Protein AF-A0AA43W5P1-F1 (afdb_monomer)

Organism: NCBI:txid46503

Solvent-accessible surface area (backbone atoms only — not comparable to full-atom values): 4299 Å² total; per-residue (Å²): 93,69,50,97,90,62,58,47,32,45,78,44,83,74,82,64,86,86,50,51,75,63,44,51,49,47,32,51,51,31,36,72,75,73,65,34,25,51,24,32,62,87,79,72,40,50,69,74,55,62,78,61,45,69,56,48,52,60,50,57,55,50,54,61,59,60,72,66,76,78,124

Secondary structure (DSSP, 8-state):
-B-TT--BEEEESS--TTS-HHHHHHHHHHHHHHSSEEEETTT-SB---HHHHHHHHHHHHHHHHHTTS--

Sequence (71 aa):
MKTSYGLEFNTVTEINPQWSNYDKTVAKNHLANVGVIVVDAEYGQPIDNECDLEEIYPMLEKEKTDHSKNE

Mean predicted aligned error: 4.32 Å

pLDDT: mean 91.18, std 13.43, range [42.47, 98.38]

Structure (mmCIF, N/CA/C/O backbone):
data_AF-A0AA43W5P1-F1
#
_entry.id   AF-A0AA43W5P1-F1
#
loop_
_atom_site.group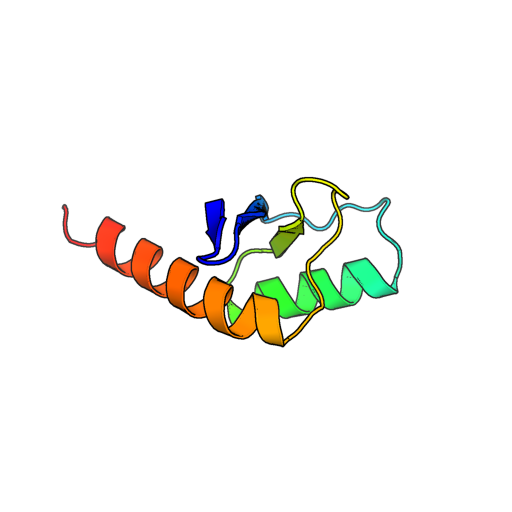_PDB
_atom_site.id
_atom_site.type_symbol
_atom_site.label_atom_id
_atom_site.label_alt_id
_atom_site.label_comp_id
_atom_site.label_asym_id
_atom_site.label_entity_id
_atom_site.label_seq_id
_atom_site.pdbx_PDB_ins_code
_atom_site.Cartn_x
_atom_site.Cartn_y
_atom_site.Cartn_z
_atom_site.occupancy
_atom_site.B_iso_or_equiv
_atom_site.auth_seq_id
_atom_site.auth_comp_id
_atom_site.auth_asym_id
_atom_site.auth_atom_id
_atom_site.pdbx_PDB_model_num
ATOM 1 N N . MET A 1 1 ? -9.071 5.202 -8.660 1.00 91.50 1 MET A N 1
ATOM 2 C CA . MET A 1 1 ? -9.428 6.155 -7.584 1.00 91.50 1 MET A CA 1
ATOM 3 C C . MET A 1 1 ? -8.423 7.297 -7.595 1.00 91.50 1 MET A C 1
ATOM 5 O O . MET A 1 1 ? -7.389 7.157 -8.241 1.00 91.50 1 MET A O 1
ATOM 9 N N . LYS A 1 2 ? -8.730 8.434 -6.962 1.00 95.44 2 LYS A N 1
ATOM 10 C CA . LYS A 1 2 ? -7.867 9.621 -7.002 1.00 95.44 2 LYS A CA 1
ATOM 11 C C . LYS A 1 2 ? -7.889 10.357 -5.663 1.00 95.44 2 LYS A C 1
ATOM 13 O O . LYS A 1 2 ? -8.973 10.550 -5.117 1.00 95.44 2 LYS A O 1
ATOM 18 N N . THR A 1 3 ? -6.722 10.745 -5.153 1.00 94.50 3 THR A N 1
ATOM 19 C CA . THR A 1 3 ? -6.594 11.550 -3.925 1.00 94.50 3 THR A CA 1
ATOM 20 C C . THR A 1 3 ? -6.952 13.019 -4.176 1.00 94.50 3 THR A C 1
ATOM 22 O O . THR A 1 3 ? -7.052 13.470 -5.322 1.00 94.50 3 THR A O 1
ATOM 25 N N . SER A 1 4 ? -7.116 13.794 -3.106 1.00 94.50 4 SER A N 1
ATOM 26 C CA . SER A 1 4 ? -7.469 15.218 -3.126 1.00 94.50 4 SER A CA 1
ATOM 27 C C . SER A 1 4 ? -6.464 16.095 -3.879 1.00 94.50 4 SER A C 1
ATOM 29 O O . SER A 1 4 ? -6.855 17.073 -4.517 1.00 94.50 4 SER A O 1
ATOM 31 N N . TYR A 1 5 ? -5.182 15.730 -3.849 1.00 93.12 5 TYR A N 1
ATOM 32 C CA . TYR A 1 5 ? -4.088 16.418 -4.544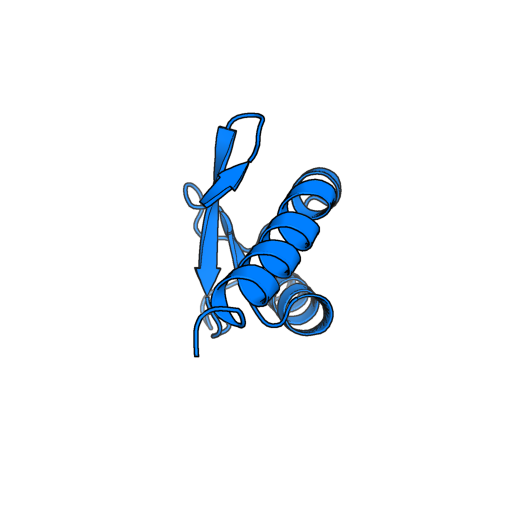 1.00 93.12 5 TYR A CA 1
ATOM 33 C C . TYR A 1 5 ? -3.779 15.818 -5.921 1.00 93.12 5 TYR A C 1
ATOM 35 O O . TYR A 1 5 ? -2.921 16.322 -6.642 1.00 93.12 5 TYR A O 1
ATOM 43 N N . GLY A 1 6 ? -4.519 14.785 -6.323 1.00 95.25 6 GLY A N 1
ATOM 44 C CA . GLY A 1 6 ? -4.545 14.300 -7.693 1.00 95.25 6 GLY A CA 1
ATOM 45 C C . GLY A 1 6 ? -3.685 13.076 -7.993 1.00 95.25 6 GLY A C 1
ATOM 46 O O . GLY A 1 6 ? -3.515 12.773 -9.172 1.00 95.25 6 GLY A O 1
ATOM 47 N N . LEU A 1 7 ? -3.203 12.356 -6.980 1.00 95.75 7 LEU A N 1
ATOM 48 C CA . LEU A 1 7 ? -2.559 11.056 -7.170 1.00 95.75 7 LEU A CA 1
ATOM 49 C C . LEU A 1 7 ? -3.599 10.017 -7.595 1.00 95.75 7 LEU A C 1
ATOM 51 O O . LEU A 1 7 ? -4.608 9.825 -6.914 1.00 95.75 7 LEU A O 1
ATOM 55 N N . GLU A 1 8 ? -3.364 9.357 -8.723 1.00 97.62 8 GLU A N 1
ATOM 56 C CA . GLU A 1 8 ? -4.252 8.328 -9.262 1.00 97.62 8 GLU A CA 1
ATOM 57 C C . GLU A 1 8 ? -3.743 6.938 -8.891 1.00 97.62 8 GLU A C 1
ATOM 59 O O . GLU A 1 8 ? -2.571 6.619 -9.067 1.00 97.62 8 GLU A O 1
ATOM 64 N N . PHE A 1 9 ? -4.639 6.096 -8.381 1.00 96.88 9 PHE A N 1
ATOM 65 C CA . PHE A 1 9 ? -4.291 4.757 -7.922 1.00 96.88 9 PHE A CA 1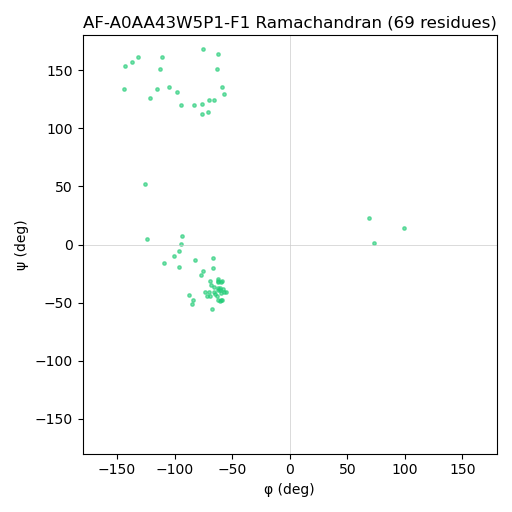
ATOM 66 C C . PHE A 1 9 ? -5.393 3.743 -8.224 1.00 96.88 9 PHE A C 1
ATOM 68 O O . PHE A 1 9 ? -6.584 4.066 -8.304 1.00 96.88 9 PHE A O 1
ATOM 75 N N . ASN A 1 10 ? -4.985 2.489 -8.358 1.00 96.56 10 ASN A N 1
ATOM 76 C CA . ASN A 1 10 ? -5.845 1.327 -8.508 1.00 96.56 10 ASN A CA 1
ATOM 77 C C . ASN A 1 10 ? -5.773 0.453 -7.256 1.00 96.56 10 ASN A C 1
ATOM 79 O O . ASN A 1 10 ? -4.826 0.535 -6.474 1.00 96.56 10 ASN A O 1
ATOM 83 N N . THR A 1 11 ? -6.766 -0.413 -7.080 1.00 96.81 11 THR A N 1
ATOM 84 C CA . THR A 1 11 ? -6.750 -1.446 -6.045 1.00 96.81 11 THR A CA 1
ATOM 85 C C . THR A 1 11 ? -6.728 -2.824 -6.691 1.00 96.81 11 THR A C 1
ATOM 87 O O . THR A 1 11 ? -7.467 -3.100 -7.635 1.00 96.81 11 THR A O 1
ATOM 90 N N . VAL A 1 12 ? -5.855 -3.697 -6.197 1.00 96.56 12 VAL A N 1
ATOM 91 C CA . VAL A 1 12 ? -5.774 -5.106 -6.614 1.00 96.56 12 VAL A CA 1
ATOM 92 C C . VAL A 1 12 ? -5.717 -6.004 -5.383 1.00 96.56 12 VAL A C 1
ATOM 94 O O . VAL A 1 12 ? -5.417 -5.545 -4.286 1.00 96.56 12 VAL A O 1
ATOM 97 N N . THR A 1 13 ? -6.009 -7.292 -5.529 1.00 95.88 13 THR A N 1
ATOM 98 C CA . THR A 1 13 ? -5.973 -8.259 -4.414 1.00 95.88 13 THR A CA 1
ATOM 99 C C . THR A 1 13 ? -4.812 -9.243 -4.512 1.00 95.88 13 THR A C 1
ATOM 101 O O . THR A 1 13 ? -4.460 -9.882 -3.523 1.00 95.88 13 THR A O 1
ATOM 104 N N . GLU A 1 14 ? -4.184 -9.347 -5.683 1.00 97.00 14 GLU A N 1
ATOM 105 C CA . GLU A 1 14 ? -3.095 -10.282 -5.944 1.00 97.00 14 GLU A CA 1
ATOM 106 C C . GLU A 1 14 ? -1.744 -9.569 -5.985 1.00 97.00 14 GLU A C 1
ATOM 108 O O . GLU A 1 14 ? -1.580 -8.519 -6.608 1.00 97.00 14 GLU A O 1
ATOM 113 N N . ILE A 1 15 ? -0.749 -10.163 -5.327 1.00 97.12 15 ILE A N 1
ATOM 114 C CA . ILE A 1 15 ? 0.625 -9.666 -5.362 1.00 97.12 15 ILE A CA 1
ATOM 115 C C . ILE A 1 15 ? 1.245 -10.046 -6.705 1.00 97.12 15 ILE A C 1
ATOM 117 O O . ILE A 1 15 ? 1.386 -11.232 -7.011 1.00 97.12 15 ILE A O 1
ATOM 121 N N . ASN A 1 16 ? 1.693 -9.053 -7.474 1.00 96.38 16 ASN A N 1
ATOM 122 C CA . ASN A 1 16 ? 2.357 -9.308 -8.747 1.00 96.38 16 ASN A CA 1
ATOM 123 C C . ASN A 1 16 ? 3.703 -10.039 -8.518 1.00 96.38 16 ASN A C 1
ATOM 125 O O . ASN A 1 16 ? 4.573 -9.535 -7.797 1.00 96.38 16 ASN A O 1
ATOM 129 N N . PRO A 1 17 ? 3.936 -11.213 -9.137 1.00 96.12 17 PRO A N 1
ATOM 130 C CA . PRO A 1 17 ? 5.182 -11.958 -8.963 1.00 96.12 17 PRO A CA 1
ATOM 131 C C . PRO A 1 17 ? 6.411 -11.242 -9.542 1.00 96.12 17 PRO A C 1
ATOM 133 O O . PRO A 1 17 ? 7.525 -11.545 -9.111 1.00 96.12 17 PRO A O 1
ATOM 136 N N . GLN A 1 18 ? 6.227 -10.297 -10.469 1.00 96.94 18 GLN A N 1
ATOM 137 C CA . GLN A 1 18 ? 7.305 -9.513 -11.086 1.00 96.94 18 GLN A CA 1
ATOM 138 C C . GLN A 1 18 ? 7.761 -8.326 -10.232 1.00 96.94 18 GLN A C 1
ATOM 140 O O . GLN A 1 18 ? 8.817 -7.759 -10.494 1.00 96.94 18 GLN A O 1
ATOM 145 N N . TRP A 1 19 ? 7.002 -7.958 -9.198 1.00 97.12 19 TRP A N 1
ATOM 146 C 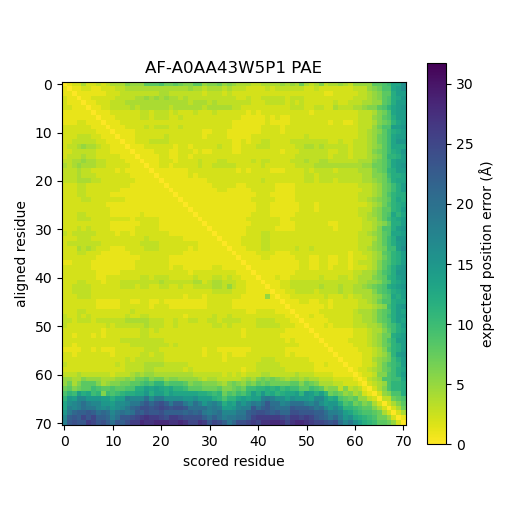CA . TRP A 1 19 ? 7.405 -6.905 -8.273 1.00 97.12 19 TRP A CA 1
ATOM 147 C C . TRP A 1 19 ? 8.683 -7.265 -7.513 1.00 97.12 19 TRP A C 1
ATOM 149 O O . TRP A 1 19 ? 8.974 -8.444 -7.241 1.00 97.12 19 TRP A O 1
ATOM 159 N N . SER A 1 20 ? 9.436 -6.231 -7.135 1.00 97.69 20 SER A N 1
ATOM 160 C CA . SER A 1 20 ? 10.622 -6.400 -6.302 1.00 97.69 20 SER A CA 1
ATOM 161 C C . SER A 1 20 ? 10.247 -6.992 -4.936 1.00 97.69 20 SER A C 1
ATOM 163 O O . SER A 1 20 ? 9.086 -6.999 -4.521 1.00 97.69 20 SER A O 1
ATOM 165 N N . ASN A 1 21 ? 11.230 -7.507 -4.197 1.00 98.19 21 ASN A N 1
ATOM 166 C CA . ASN A 1 21 ? 10.969 -8.008 -2.842 1.00 98.19 21 ASN A CA 1
ATOM 167 C C . ASN A 1 21 ? 10.465 -6.901 -1.900 1.00 98.19 21 ASN A C 1
ATOM 169 O O . ASN A 1 21 ? 9.686 -7.187 -0.988 1.00 98.19 21 ASN A O 1
ATOM 173 N N . TYR A 1 22 ? 10.883 -5.655 -2.139 1.00 97.69 22 TYR A N 1
ATOM 174 C CA . TYR A 1 22 ? 10.402 -4.491 -1.404 1.00 97.69 22 TYR A CA 1
ATOM 175 C C . TYR A 1 22 ? 8.926 -4.222 -1.707 1.00 97.69 22 TYR A C 1
ATOM 177 O O . TYR A 1 22 ? 8.099 -4.295 -0.803 1.00 97.69 22 TYR A O 1
ATOM 185 N N . ASP A 1 23 ? 8.574 -4.069 -2.983 1.00 98.12 23 ASP A N 1
ATOM 186 C CA . ASP A 1 23 ? 7.191 -3.853 -3.430 1.00 98.12 23 ASP A CA 1
ATOM 187 C C . ASP A 1 23 ? 6.253 -4.965 -2.930 1.00 98.12 23 ASP A C 1
ATOM 189 O O . ASP A 1 23 ? 5.153 -4.713 -2.449 1.00 98.12 23 ASP A O 1
ATOM 193 N N . LYS A 1 24 ? 6.703 -6.227 -2.955 1.00 98.38 24 LYS A N 1
ATOM 194 C CA . LYS A 1 24 ? 5.942 -7.358 -2.395 1.00 98.38 24 LYS A CA 1
ATOM 195 C C . LYS A 1 24 ? 5.712 -7.228 -0.891 1.00 98.38 24 LYS A C 1
ATOM 197 O O . LYS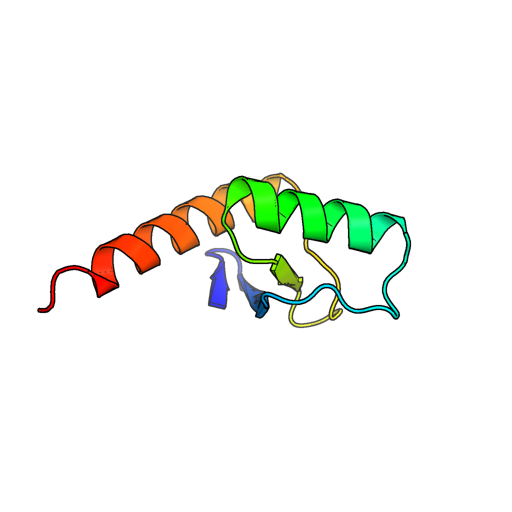 A 1 24 ? 4.704 -7.721 -0.391 1.00 98.38 24 LYS A O 1
ATOM 202 N N . THR A 1 25 ? 6.645 -6.624 -0.162 1.00 98.12 25 THR A N 1
ATOM 203 C CA . THR A 1 25 ? 6.507 -6.365 1.278 1.00 98.12 25 THR A CA 1
ATOM 204 C C . THR A 1 25 ? 5.489 -5.256 1.522 1.00 98.12 25 THR A C 1
ATOM 206 O O . THR A 1 25 ? 4.594 -5.437 2.345 1.00 98.12 25 THR A O 1
ATOM 209 N N . VAL A 1 26 ? 5.555 -4.174 0.743 1.00 97.94 26 VAL A N 1
ATOM 210 C CA . VAL A 1 26 ? 4.573 -3.078 0.769 1.00 97.94 26 VAL A CA 1
ATOM 211 C C . VAL A 1 26 ? 3.170 -3.602 0.443 1.00 97.94 26 VAL A C 1
ATOM 213 O O . VAL A 1 26 ? 2.234 -3.395 1.211 1.00 97.94 26 VAL A O 1
ATOM 216 N N . ALA A 1 27 ? 3.029 -4.404 -0.614 1.00 97.94 27 ALA A N 1
ATOM 217 C CA . ALA A 1 27 ? 1.756 -5.005 -1.000 1.00 97.94 27 ALA A CA 1
ATOM 218 C C . ALA A 1 27 ? 1.155 -5.895 0.102 1.00 97.94 27 ALA A C 1
ATOM 220 O O . ALA A 1 27 ? -0.041 -5.824 0.382 1.00 97.94 27 ALA A O 1
ATOM 221 N N . LYS A 1 28 ? 1.981 -6.708 0.777 1.00 97.94 28 LYS A N 1
ATOM 222 C CA . LYS A 1 28 ? 1.535 -7.497 1.940 1.00 97.94 28 LYS A CA 1
ATOM 223 C C . LYS A 1 28 ? 1.066 -6.605 3.084 1.00 97.94 28 LYS A C 1
ATOM 225 O O . LYS A 1 28 ? 0.080 -6.941 3.734 1.00 97.94 28 LYS A O 1
ATOM 230 N N . ASN A 1 29 ? 1.750 -5.486 3.318 1.00 97.06 29 ASN A N 1
ATOM 231 C CA . ASN A 1 29 ? 1.348 -4.520 4.331 1.00 97.06 29 ASN A CA 1
ATOM 232 C C . ASN A 1 29 ? -0.021 -3.906 3.998 1.00 97.06 29 ASN A C 1
ATOM 234 O O . ASN A 1 29 ? -0.891 -3.851 4.863 1.00 97.06 29 ASN A O 1
ATOM 238 N N . HIS A 1 30 ? -0.270 -3.523 2.744 1.00 97.50 30 HIS A N 1
ATOM 239 C CA . HIS A 1 30 ? -1.590 -3.034 2.328 1.00 97.50 30 HIS A CA 1
ATOM 240 C C . HIS A 1 30 ? -2.698 -4.064 2.561 1.00 97.50 30 HIS A C 1
ATOM 242 O O . HIS A 1 30 ? -3.714 -3.743 3.177 1.00 97.50 30 HIS A O 1
ATOM 248 N N . LEU A 1 31 ? -2.476 -5.320 2.152 1.00 96.81 31 LEU A N 1
ATOM 249 C CA . LEU A 1 31 ? -3.431 -6.409 2.381 1.00 96.81 31 LEU A CA 1
ATOM 250 C C . LEU A 1 31 ? -3.747 -6.594 3.869 1.00 96.81 31 LEU A C 1
ATOM 252 O O . LEU A 1 31 ? -4.905 -6.799 4.220 1.00 96.81 31 LEU A O 1
ATOM 256 N N . ALA A 1 32 ? -2.743 -6.500 4.743 1.00 95.94 32 ALA A N 1
ATOM 257 C CA . ALA A 1 32 ? -2.941 -6.628 6.183 1.00 95.94 32 ALA A CA 1
ATOM 258 C C . ALA A 1 32 ? -3.738 -5.459 6.791 1.00 95.94 32 ALA A C 1
ATOM 260 O O . ALA A 1 32 ? -4.519 -5.684 7.712 1.00 95.94 32 ALA A O 1
ATOM 261 N N . ASN A 1 33 ? -3.562 -4.236 6.280 1.00 94.12 33 ASN A N 1
ATOM 262 C CA . ASN A 1 33 ? -4.214 -3.037 6.819 1.00 94.12 33 ASN A CA 1
ATOM 263 C C . ASN A 1 33 ? -5.627 -2.831 6.263 1.00 94.12 33 ASN A C 1
ATOM 265 O O . ASN A 1 33 ? -6.577 -2.652 7.018 1.00 94.12 33 ASN A O 1
ATOM 269 N N . VAL A 1 34 ? -5.775 -2.862 4.937 1.00 94.69 34 VAL A N 1
ATOM 270 C CA . VAL A 1 34 ? -7.023 -2.497 4.247 1.00 94.69 34 VAL A CA 1
ATOM 271 C C . VAL A 1 34 ? -7.561 -3.603 3.342 1.00 94.69 34 VAL A C 1
ATOM 273 O O . VAL A 1 34 ? -8.574 -3.404 2.675 1.00 94.69 34 VAL A O 1
ATOM 276 N N . GLY A 1 35 ? -6.952 -4.791 3.314 1.00 95.50 35 GLY A N 1
ATOM 277 C CA . GLY A 1 35 ? -7.467 -5.951 2.568 1.00 95.50 35 GLY A CA 1
ATOM 278 C C . GLY A 1 35 ? -7.327 -5.867 1.045 1.00 95.50 35 GLY A C 1
ATOM 279 O O . GLY A 1 35 ? -7.746 -6.784 0.345 1.00 95.50 35 GLY A O 1
ATOM 280 N N . VAL A 1 36 ? -6.738 -4.791 0.528 1.00 96.69 36 VAL A N 1
ATOM 281 C CA . VAL A 1 36 ? -6.430 -4.577 -0.891 1.00 96.69 36 VAL A CA 1
ATOM 282 C C . VAL A 1 36 ? -5.038 -3.975 -1.007 1.00 96.69 36 VAL A C 1
ATOM 284 O O . VAL A 1 36 ? -4.545 -3.364 -0.066 1.00 96.69 36 VAL A O 1
ATOM 287 N N . ILE A 1 37 ? -4.404 -4.143 -2.159 1.00 98.00 37 ILE A N 1
ATOM 288 C CA . ILE A 1 37 ? -3.121 -3.543 -2.510 1.00 98.00 37 ILE A CA 1
ATOM 289 C C . ILE A 1 37 ? -3.412 -2.259 -3.271 1.00 98.00 37 ILE A C 1
ATOM 291 O O . ILE A 1 37 ? -4.045 -2.297 -4.326 1.00 98.00 37 ILE A O 1
ATOM 295 N N . VAL A 1 38 ? -2.941 -1.139 -2.736 1.00 97.69 38 VAL A N 1
ATOM 296 C CA . VAL A 1 38 ? -3.003 0.167 -3.391 1.00 97.69 38 VAL A CA 1
ATOM 297 C C . VAL A 1 38 ? -1.824 0.278 -4.352 1.00 97.69 38 VAL A C 1
ATOM 299 O O . VAL A 1 38 ? -0.679 0.158 -3.928 1.00 97.69 38 VAL A O 1
ATOM 302 N N . VAL A 1 39 ? -2.101 0.464 -5.639 1.00 97.81 39 VAL A N 1
ATOM 303 C CA . VAL A 1 39 ? -1.094 0.508 -6.706 1.00 97.81 39 VAL A CA 1
ATOM 304 C C . VAL A 1 39 ? -1.182 1.846 -7.417 1.00 97.81 39 VAL A C 1
ATOM 306 O O . VAL A 1 39 ? -2.251 2.216 -7.900 1.00 97.81 39 VAL A O 1
ATOM 309 N N . ASP A 1 40 ? -0.060 2.543 -7.509 1.00 97.50 40 ASP A N 1
ATOM 310 C CA . ASP A 1 40 ? 0.070 3.769 -8.283 1.00 97.50 40 ASP A CA 1
ATOM 311 C C . ASP A 1 40 ? -0.318 3.517 -9.752 1.00 97.50 40 ASP A C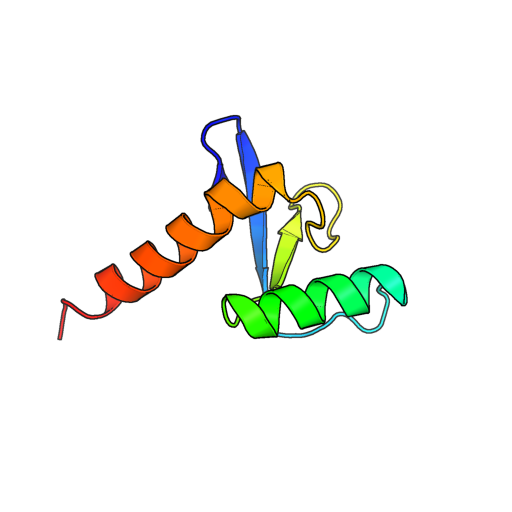 1
ATOM 313 O O . ASP A 1 40 ? 0.134 2.548 -10.372 1.00 97.50 40 ASP A O 1
ATOM 317 N N . ALA A 1 41 ? -1.198 4.354 -10.307 1.00 96.44 41 ALA A N 1
ATOM 318 C CA . ALA A 1 41 ? -1.713 4.162 -11.661 1.00 96.44 41 ALA A CA 1
ATOM 319 C C . ALA A 1 41 ? -0.706 4.544 -12.761 1.00 96.44 41 ALA A C 1
ATOM 321 O O . ALA A 1 41 ? -0.834 4.051 -13.882 1.00 96.44 41 ALA A O 1
ATOM 322 N 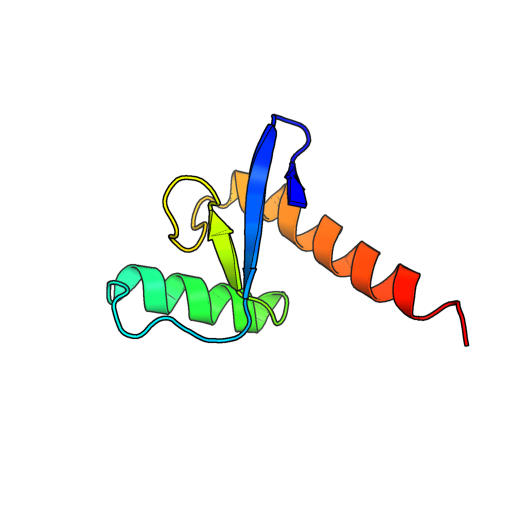N . GLU A 1 42 ? 0.276 5.394 -12.458 1.00 95.38 42 GLU A N 1
ATOM 323 C CA . GLU A 1 42 ? 1.325 5.839 -13.380 1.00 95.38 42 GLU A CA 1
ATOM 324 C C . GLU A 1 42 ? 2.479 4.829 -13.435 1.00 95.38 42 GLU A C 1
ATOM 326 O O . GLU A 1 42 ? 2.899 4.418 -14.519 1.00 95.38 42 GLU A O 1
ATOM 331 N N . TYR A 1 43 ? 2.958 4.378 -12.274 1.00 93.38 43 TYR A N 1
ATOM 332 C CA . TYR A 1 43 ? 4.141 3.520 -12.151 1.00 93.38 43 TYR A CA 1
ATOM 333 C C . TYR A 1 43 ? 3.815 2.025 -12.053 1.00 93.38 43 TYR A C 1
ATOM 335 O O . TYR A 1 43 ? 4.679 1.183 -12.309 1.00 93.38 43 TYR A O 1
ATOM 343 N N . GLY A 1 44 ? 2.582 1.657 -11.690 1.00 95.75 44 GLY A N 1
ATOM 344 C CA . GLY A 1 44 ? 2.181 0.254 -11.532 1.00 95.75 44 GLY A CA 1
ATOM 345 C C . GLY A 1 44 ? 2.835 -0.445 -10.333 1.00 95.75 44 GLY A C 1
ATOM 346 O O . GLY A 1 44 ? 2.958 -1.677 -10.313 1.00 95.75 44 GLY A O 1
ATOM 347 N N . GLN A 1 45 ? 3.272 0.333 -9.341 1.00 97.06 45 GLN A N 1
ATOM 348 C CA . GLN A 1 45 ? 3.927 -0.140 -8.123 1.00 97.06 45 GLN A CA 1
ATOM 349 C C . GLN A 1 45 ? 3.046 0.099 -6.892 1.00 97.06 45 GLN A C 1
ATOM 351 O O . GLN A 1 45 ? 2.242 1.031 -6.891 1.00 97.06 45 GLN A O 1
ATOM 356 N N . PRO A 1 46 ? 3.161 -0.732 -5.844 1.00 98.12 46 PRO A N 1
ATOM 357 C CA . PRO A 1 46 ? 2.481 -0.482 -4.580 1.00 98.12 46 PRO A CA 1
ATOM 358 C C . PRO A 1 46 ? 2.901 0.864 -3.981 1.00 98.12 46 PRO A C 1
ATOM 360 O O . PRO A 1 46 ? 4.090 1.174 -3.965 1.00 98.12 46 PRO A O 1
ATOM 363 N N . ILE A 1 47 ? 1.939 1.644 -3.489 1.00 97.69 47 ILE A N 1
ATOM 364 C CA . ILE A 1 47 ? 2.207 2.965 -2.903 1.00 97.69 47 ILE A CA 1
ATOM 365 C C . ILE A 1 47 ? 2.802 2.783 -1.510 1.00 97.69 47 ILE A C 1
ATOM 367 O O . ILE A 1 47 ? 2.113 2.350 -0.600 1.00 97.69 47 ILE A O 1
ATOM 371 N N . ASP A 1 48 ? 4.063 3.132 -1.297 1.00 97.00 48 ASP A N 1
ATOM 372 C CA . ASP A 1 48 ? 4.724 2.984 0.006 1.00 97.00 48 ASP A CA 1
ATOM 373 C C . ASP A 1 48 ? 4.803 4.283 0.820 1.00 97.00 48 ASP A C 1
ATOM 375 O O . ASP A 1 48 ? 5.138 4.249 2.003 1.00 97.00 48 ASP A O 1
ATOM 379 N N . ASN A 1 49 ? 4.468 5.419 0.211 1.00 96.12 49 ASN A N 1
ATOM 380 C CA . ASN A 1 49 ? 4.500 6.721 0.861 1.00 96.12 49 ASN A CA 1
ATOM 381 C C . ASN A 1 49 ? 3.374 6.865 1.897 1.00 96.12 49 ASN A C 1
ATOM 383 O O . ASN A 1 49 ? 2.192 6.927 1.560 1.00 96.12 49 ASN A O 1
ATOM 387 N N . GLU A 1 50 ? 3.757 6.975 3.168 1.00 94.31 50 GLU A N 1
ATOM 388 C CA . GLU A 1 50 ? 2.829 7.046 4.300 1.00 94.31 50 GLU A CA 1
ATOM 389 C C . GLU A 1 50 ? 1.848 8.223 4.197 1.00 94.31 50 GLU A C 1
ATOM 391 O O . GLU A 1 50 ? 0.668 8.038 4.481 1.00 94.31 50 GLU A O 1
ATOM 396 N N . CYS A 1 51 ? 2.286 9.390 3.709 1.00 94.38 51 CYS A N 1
ATOM 397 C CA . CYS A 1 51 ? 1.408 10.552 3.530 1.00 94.38 51 CYS A CA 1
ATOM 398 C C . CYS A 1 51 ? 0.281 10.279 2.524 1.00 94.38 51 CYS A C 1
ATOM 400 O O . CYS A 1 51 ? -0.845 10.731 2.718 1.00 94.38 51 CYS A O 1
ATOM 402 N N . ASP A 1 52 ? 0.575 9.529 1.458 1.00 96.06 52 ASP A N 1
ATOM 403 C CA . ASP A 1 52 ? -0.433 9.156 0.464 1.00 96.06 52 ASP A CA 1
ATOM 404 C C . ASP A 1 52 ? -1.420 8.145 1.076 1.00 96.06 52 ASP A C 1
ATOM 406 O O . ASP A 1 52 ? -2.638 8.244 0.906 1.00 96.06 52 ASP A O 1
ATOM 410 N N . LEU A 1 53 ? -0.906 7.195 1.863 1.00 96.19 53 LEU A N 1
ATOM 411 C CA . LEU A 1 53 ? -1.704 6.155 2.515 1.00 96.19 53 LEU A CA 1
ATOM 412 C C . LEU A 1 53 ? -2.614 6.690 3.630 1.00 96.19 53 LEU A C 1
ATOM 414 O O . LEU A 1 53 ? -3.708 6.150 3.811 1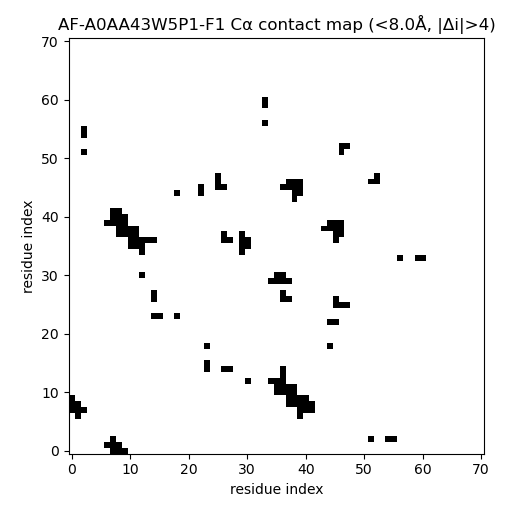.00 96.19 53 LEU A O 1
ATOM 418 N N . GLU A 1 54 ? -2.212 7.750 4.338 1.00 95.62 54 GLU A N 1
ATOM 419 C CA . GLU A 1 54 ? -3.039 8.431 5.350 1.00 95.62 54 GLU A CA 1
ATOM 420 C C . GLU A 1 54 ? -4.356 8.963 4.772 1.00 95.62 54 GLU A C 1
ATOM 422 O O . GLU A 1 54 ? -5.374 8.990 5.467 1.00 95.62 54 GLU A O 1
ATOM 427 N N . GLU A 1 55 ? -4.365 9.351 3.495 1.00 96.12 55 GLU A N 1
ATOM 428 C CA . GLU A 1 55 ? -5.581 9.759 2.797 1.00 96.12 55 GLU A CA 1
ATOM 429 C C . GLU A 1 55 ? -6.301 8.560 2.160 1.00 96.12 55 GLU A C 1
ATOM 431 O O . GLU A 1 55 ? -7.525 8.429 2.273 1.00 96.12 55 GLU A O 1
ATOM 436 N N . ILE A 1 56 ? -5.554 7.653 1.525 1.00 96.44 56 ILE A N 1
ATOM 437 C CA . ILE A 1 56 ? -6.123 6.546 0.748 1.00 96.44 56 ILE A CA 1
ATOM 438 C C . ILE A 1 56 ? -6.812 5.502 1.635 1.00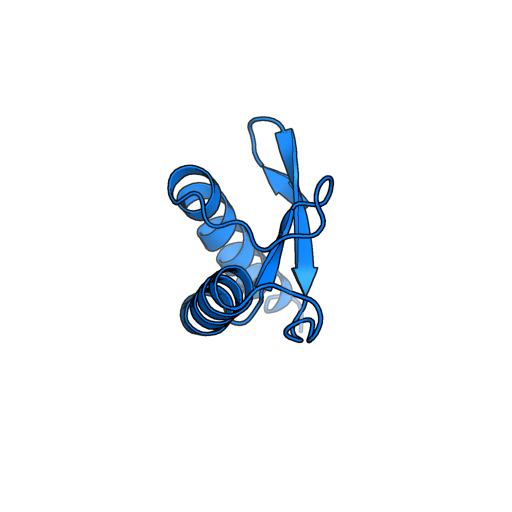 96.44 56 ILE A C 1
ATOM 440 O O . ILE A 1 56 ? -7.910 5.048 1.304 1.00 96.44 56 ILE A O 1
ATOM 444 N N . TYR A 1 57 ? -6.214 5.098 2.759 1.00 95.69 57 TYR A N 1
ATOM 445 C CA . TYR A 1 57 ? -6.796 4.047 3.601 1.00 95.69 57 TYR A CA 1
ATOM 446 C C . TYR A 1 57 ? -8.184 4.422 4.146 1.00 95.69 57 TYR A C 1
ATOM 448 O O . TYR A 1 57 ? -9.118 3.642 3.932 1.00 95.69 57 TYR A O 1
ATOM 456 N N . PRO A 1 58 ? -8.399 5.618 4.732 1.00 95.19 58 PRO A N 1
ATOM 457 C CA . PRO A 1 58 ? -9.734 6.032 5.155 1.00 95.19 58 PRO A CA 1
ATOM 458 C C . PRO A 1 58 ? -10.742 6.147 4.007 1.00 95.19 58 PRO A C 1
ATOM 460 O O . PRO A 1 58 ? -11.936 5.936 4.225 1.00 95.19 58 PRO A O 1
ATOM 463 N N . MET A 1 59 ? -10.305 6.498 2.788 1.00 93.38 59 MET A N 1
ATOM 464 C CA . MET A 1 59 ? -11.186 6.497 1.612 1.00 93.38 59 MET A CA 1
ATOM 465 C C . MET A 1 59 ? -11.703 5.087 1.317 1.00 93.38 59 MET A C 1
ATOM 467 O O . MET A 1 59 ? -12.910 4.897 1.167 1.00 93.38 59 MET A O 1
ATOM 471 N N . LEU A 1 60 ? -10.808 4.097 1.313 1.00 92.50 60 LEU A N 1
ATOM 472 C CA . LEU A 1 60 ? -11.148 2.696 1.057 1.00 92.50 60 LEU A CA 1
ATOM 473 C C . LEU A 1 60 ? -12.045 2.099 2.147 1.00 92.50 60 LEU A C 1
ATOM 475 O O . LEU A 1 60 ? -12.939 1.306 1.852 1.00 92.50 60 LEU A O 1
ATOM 479 N N . GLU A 1 61 ? -11.840 2.470 3.411 1.00 89.25 61 GLU A N 1
ATOM 480 C CA . GLU A 1 61 ? -12.718 2.040 4.504 1.00 89.25 61 GLU A CA 1
ATOM 481 C C . GLU A 1 61 ? -14.134 2.614 4.370 1.00 89.25 61 GLU A C 1
ATOM 483 O O . GLU A 1 61 ? -15.117 1.893 4.567 1.00 89.25 61 GLU A O 1
ATOM 488 N N . LYS A 1 62 ? -14.255 3.890 3.983 1.00 86.38 62 LYS A N 1
ATOM 489 C CA . LYS A 1 62 ? -15.555 4.541 3.771 1.00 86.38 62 LYS A CA 1
ATOM 490 C C . LYS A 1 62 ? -16.325 3.918 2.610 1.00 86.38 62 LYS A C 1
ATOM 492 O O . LYS A 1 62 ? -17.520 3.662 2.762 1.00 86.38 62 LYS A O 1
ATOM 497 N N . GLU A 1 63 ? -15.659 3.618 1.496 1.00 80.38 63 GLU A N 1
ATOM 498 C CA . GLU A 1 63 ? -16.308 2.965 0.350 1.00 80.38 63 GLU A CA 1
ATOM 499 C C . GLU A 1 63 ? -16.877 1.588 0.709 1.00 80.38 63 GLU A C 1
ATOM 501 O O . GLU A 1 63 ? -18.003 1.264 0.328 1.00 80.38 63 GLU A O 1
ATOM 506 N N . LYS A 1 64 ? -16.162 0.800 1.526 1.00 72.31 64 LYS A N 1
ATOM 507 C CA . LYS A 1 64 ? -16.680 -0.485 2.028 1.00 72.31 64 LYS A CA 1
ATOM 508 C C . LYS A 1 64 ? -17.960 -0.324 2.843 1.00 72.31 64 LYS A C 1
ATOM 510 O O . LYS A 1 64 ? -18.842 -1.177 2.773 1.00 72.31 64 LYS A O 1
ATOM 515 N N . THR A 1 65 ? -18.065 0.741 3.638 1.00 62.34 65 THR A N 1
ATOM 516 C CA . THR A 1 65 ? -19.260 0.985 4.462 1.00 62.34 65 THR A CA 1
ATOM 517 C C . THR A 1 65 ? -20.450 1.529 3.680 1.00 62.34 65 THR A C 1
ATOM 519 O O . THR A 1 65 ? -21.585 1.308 4.102 1.00 62.34 65 THR A O 1
ATOM 522 N N . ASP A 1 66 ? -20.219 2.217 2.561 1.00 60.72 66 ASP A N 1
ATOM 523 C CA . ASP A 1 66 ? -21.289 2.753 1.712 1.00 60.72 66 ASP A CA 1
ATOM 524 C C . ASP A 1 66 ? -21.984 1.641 0.912 1.00 60.72 66 ASP A C 1
ATOM 526 O O . ASP A 1 66 ? -23.209 1.554 0.891 1.00 60.72 66 ASP A O 1
ATOM 530 N N . HIS A 1 67 ? -21.211 0.682 0.393 1.00 57.06 67 HIS A N 1
ATOM 531 C CA . HIS A 1 67 ? -21.749 -0.472 -0.337 1.00 57.06 67 HIS A CA 1
ATOM 532 C C . HIS A 1 67 ? -22.585 -1.451 0.513 1.00 57.06 67 HIS A C 1
ATOM 534 O O . HIS A 1 67 ? -23.251 -2.316 -0.047 1.00 57.06 67 HIS A O 1
ATOM 540 N N . SER A 1 68 ? -22.570 -1.333 1.846 1.00 52.28 68 SER A N 1
ATOM 541 C CA . SER A 1 68 ? -23.285 -2.237 2.765 1.00 52.28 68 SER A CA 1
ATOM 542 C C . SER A 1 68 ? -24.663 -1.711 3.206 1.00 52.28 68 SER A C 1
ATOM 544 O O . SER A 1 68 ? -25.408 -2.410 3.885 1.00 52.28 68 SER A O 1
ATOM 546 N N . LYS A 1 69 ? -25.042 -0.476 2.842 1.00 49.72 69 LYS A N 1
ATOM 547 C CA . LYS A 1 69 ? -26.326 0.131 3.262 1.00 49.72 69 LYS A CA 1
ATOM 548 C C . LYS A 1 69 ? -27.471 -0.053 2.260 1.00 49.72 69 LYS A C 1
ATOM 550 O O . LYS A 1 69 ? -28.550 0.502 2.464 1.00 49.72 69 LYS A O 1
ATOM 555 N N . ASN A 1 70 ? -27.250 -0.848 1.215 1.00 45.44 70 ASN A N 1
ATOM 556 C CA . ASN A 1 70 ? -28.164 -1.001 0.089 1.00 45.44 70 ASN A CA 1
ATOM 557 C C . ASN A 1 70 ? -28.513 -2.487 -0.123 1.00 45.44 70 ASN A C 1
ATOM 559 O O . ASN A 1 70 ? -28.350 -2.992 -1.230 1.00 45.44 70 ASN A O 1
ATOM 563 N N . GLU A 1 71 ? -28.950 -3.196 0.920 1.00 42.47 71 GLU A N 1
ATOM 564 C CA . GLU A 1 71 ? -29.614 -4.505 0.783 1.00 42.47 71 GLU A CA 1
ATOM 565 C C . GLU A 1 71 ? -30.857 -4.579 1.676 1.00 42.47 71 GLU A C 1
ATOM 567 O O . GLU A 1 71 ? -30.777 -4.118 2.840 1.00 42.47 71 GLU A O 1
#

Foldseek 3Di:
DAFPVGFDWDKAQDDDPPDDPVQSVLQVVCCVQQVIFIAGPVPRTGDPDVVVCVGVRVVSVVVVVVVPPPD

Radius of gyration: 12.4 Å; Cα contacts (8 Å, |Δi|>4): 74; chains: 1; bounding box: 41×28×20 Å